Protein AF-A0A0R3WYG8-F1 (afdb_monomer)

Solvent-accessible surface area (backbone atoms only — not comparable to full-atom values): 7100 Å² total; per-residue (Å²): 61,28,41,38,43,35,64,79,76,80,44,60,47,78,40,83,46,73,68,39,65,88,66,65,46,50,60,38,31,33,44,40,70,45,73,50,51,102,87,41,94,57,64,43,32,35,39,39,36,24,67,61,38,49,68,56,27,53,52,14,45,53,50,50,50,53,46,54,70,72,65,58,61,80,85,72,72,65,83,78,70,64,69,44,79,33,49,57,74,58,77,81,45,72,64,48,48,52,53,49,11,58,32,49,80,68,42,82,65,88,70,80,75,90,73,85,88,91,77,133

Radius of gyration: 15.49 Å; Cα contacts (8 Å, |Δi|>4): 189; chains: 1; bounding box: 52×37×32 Å

Organism: Hydatigena taeniaeformis (NCBI:txid6205)

Structure (mmCIF, N/CA/C/O backbone):
data_AF-A0A0R3WYG8-F1
#
_entry.id   AF-A0A0R3WYG8-F1
#
loop_
_atom_site.group_PDB
_atom_site.id
_atom_site.type_symbol
_atom_site.label_atom_id
_atom_site.label_alt_id
_atom_site.label_comp_id
_atom_site.label_asym_id
_atom_site.label_entity_id
_atom_site.label_seq_id
_atom_site.pdbx_PDB_ins_code
_atom_site.Cartn_x
_atom_site.Cartn_y
_atom_site.Cartn_z
_atom_site.occupancy
_atom_site.B_iso_or_equiv
_atom_site.auth_seq_id
_atom_site.auth_comp_id
_atom_site.auth_asym_id
_atom_site.auth_atom_id
_atom_site.pdbx_PDB_model_num
ATOM 1 N N . MET A 1 1 ? 2.969 -4.114 -6.751 1.00 93.94 1 MET A N 1
ATOM 2 C CA . MET A 1 1 ? 1.924 -3.644 -5.819 1.00 93.94 1 MET A CA 1
ATOM 3 C C . MET A 1 1 ? 1.344 -4.847 -5.096 1.00 93.94 1 MET A C 1
ATOM 5 O O . MET A 1 1 ? 1.249 -5.913 -5.700 1.00 93.94 1 MET A O 1
ATOM 9 N N . PHE A 1 2 ? 0.983 -4.691 -3.824 1.00 96.56 2 PHE A N 1
ATOM 10 C CA . PHE A 1 2 ? 0.408 -5.755 -3.004 1.00 96.56 2 PHE A CA 1
ATOM 11 C C . PHE A 1 2 ? -0.887 -5.283 -2.347 1.00 96.56 2 PHE A C 1
ATOM 13 O O . PHE A 1 2 ? -0.910 -4.207 -1.762 1.00 96.56 2 PHE A O 1
ATOM 20 N N . LEU A 1 3 ? -1.947 -6.086 -2.412 1.00 97.06 3 LEU A N 1
ATOM 21 C CA . LEU A 1 3 ? -3.137 -5.931 -1.579 1.00 97.06 3 LEU A CA 1
ATOM 22 C C . LEU A 1 3 ? -2.846 -6.532 -0.202 1.00 97.06 3 LEU A C 1
ATOM 24 O O . LEU A 1 3 ? -2.456 -7.697 -0.108 1.00 97.06 3 LEU A O 1
ATOM 28 N N . ILE A 1 4 ? -3.078 -5.756 0.851 1.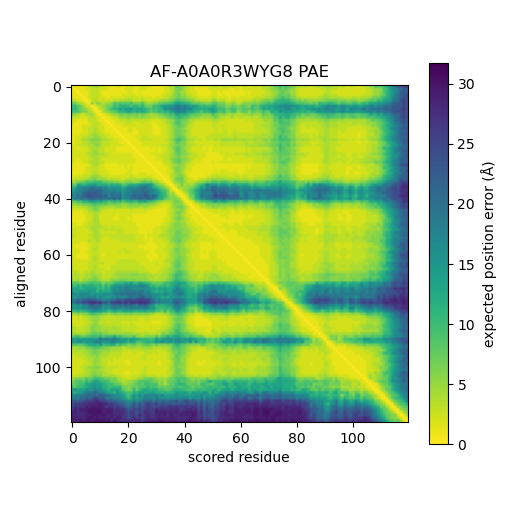00 96.06 4 ILE A N 1
ATOM 29 C CA . ILE A 1 4 ? -2.947 -6.198 2.236 1.00 96.06 4 ILE A CA 1
ATOM 30 C C . ILE A 1 4 ? -4.334 -6.539 2.774 1.00 96.06 4 ILE A C 1
ATOM 32 O O . ILE A 1 4 ? -5.254 -5.716 2.733 1.00 96.06 4 ILE A O 1
ATOM 36 N N . ARG A 1 5 ? -4.482 -7.753 3.305 1.00 94.44 5 ARG A N 1
ATOM 37 C CA . ARG A 1 5 ? -5.674 -8.161 4.057 1.00 94.44 5 ARG A CA 1
ATOM 38 C C . ARG A 1 5 ? -5.271 -8.581 5.458 1.00 94.44 5 ARG A C 1
ATOM 40 O O . ARG A 1 5 ? -4.378 -9.408 5.615 1.00 94.44 5 ARG A O 1
ATOM 47 N N . GLY A 1 6 ? -5.931 -7.998 6.449 1.00 89.81 6 GLY A N 1
ATOM 48 C CA . GLY A 1 6 ? -5.851 -8.456 7.825 1.00 89.81 6 GLY A CA 1
ATOM 49 C C . GLY A 1 6 ? -6.805 -9.620 8.044 1.00 89.81 6 GLY A C 1
ATOM 50 O O . GLY A 1 6 ? -7.899 -9.648 7.477 1.00 89.81 6 GLY A O 1
ATOM 51 N N . GLU A 1 7 ? -6.388 -10.565 8.875 1.00 84.62 7 GLU A N 1
ATOM 52 C CA . GLU A 1 7 ? -7.264 -11.607 9.405 1.00 84.62 7 GLU A CA 1
ATOM 53 C C . GLU A 1 7 ? -7.457 -11.392 10.910 1.00 84.62 7 GLU A C 1
ATOM 55 O O . GLU A 1 7 ? -7.902 -10.331 11.353 1.00 84.62 7 GLU A O 1
ATOM 60 N N . ARG A 1 8 ? -7.152 -12.397 11.732 1.00 78.19 8 ARG A N 1
ATOM 61 C CA . ARG A 1 8 ? -7.372 -12.343 13.172 1.00 78.19 8 ARG A CA 1
ATOM 62 C C . ARG A 1 8 ? -6.093 -11.899 13.880 1.00 78.19 8 ARG A C 1
ATOM 64 O O . ARG A 1 8 ? -5.095 -12.606 13.890 1.00 78.19 8 ARG A O 1
ATOM 71 N N . GLY A 1 9 ? -6.152 -10.753 14.553 1.00 69.75 9 GLY A N 1
ATOM 72 C CA . GLY A 1 9 ? -5.014 -10.229 15.311 1.00 69.75 9 GLY A CA 1
ATOM 73 C C . GLY A 1 9 ? -3.995 -9.521 14.415 1.00 69.75 9 GLY A C 1
ATOM 74 O O . GLY A 1 9 ? -4.374 -8.650 13.641 1.00 69.75 9 GLY A O 1
ATOM 75 N N . ALA A 1 10 ? -2.711 -9.857 14.564 1.00 68.56 10 ALA A N 1
ATOM 76 C CA . ALA A 1 10 ? -1.598 -9.219 13.848 1.00 68.56 10 ALA A CA 1
ATOM 77 C C . ALA A 1 10 ? -1.253 -9.891 12.502 1.00 68.56 10 ALA A C 1
ATOM 79 O O . ALA A 1 10 ? -0.310 -9.479 11.830 1.00 68.56 10 ALA A O 1
ATOM 80 N N . GLU A 1 11 ? -1.994 -10.932 12.112 1.00 84.31 11 GLU A N 1
ATOM 81 C CA . GLU A 1 11 ? -1.759 -11.664 10.869 1.00 84.31 11 GLU A CA 1
ATOM 82 C C . GLU A 1 11 ? 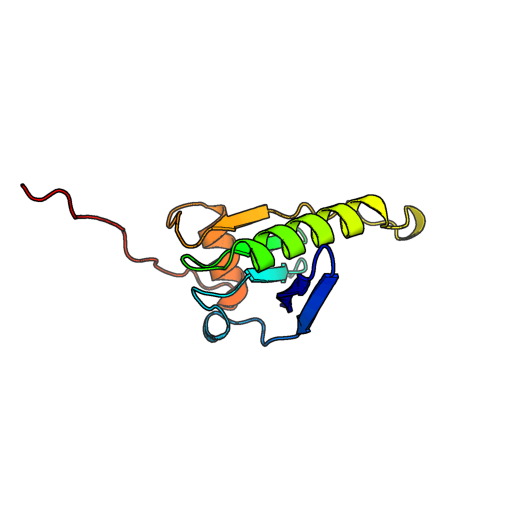-2.217 -10.850 9.652 1.00 84.31 11 GLU A C 1
ATOM 84 O O . GLU A 1 11 ? -3.359 -10.381 9.575 1.00 84.31 11 GLU A O 1
ATOM 89 N N . ALA A 1 12 ? -1.301 -10.695 8.695 1.00 88.25 12 ALA A N 1
ATOM 90 C CA . ALA A 1 12 ? -1.510 -9.962 7.457 1.00 88.25 12 ALA A CA 1
ATOM 91 C C . ALA A 1 12 ? -1.085 -10.818 6.262 1.00 88.25 12 ALA A C 1
ATOM 93 O O . ALA A 1 12 ? 0.004 -11.392 6.251 1.00 88.25 12 ALA A O 1
ATOM 94 N N . HIS A 1 13 ? -1.920 -10.847 5.226 1.00 91.88 13 HIS A N 1
ATOM 95 C CA . HIS A 1 13 ? -1.611 -11.500 3.957 1.00 91.88 13 HIS A CA 1
ATOM 96 C C . HIS A 1 13 ? -1.315 -10.455 2.888 1.00 91.88 13 HIS A C 1
ATOM 98 O O . HIS A 1 13 ? -2.102 -9.525 2.688 1.00 91.88 13 HIS A O 1
ATOM 104 N N . LEU A 1 14 ? -0.200 -10.638 2.178 1.00 93.94 14 LEU A N 1
ATOM 105 C CA . LEU A 1 14 ? 0.165 -9.839 1.012 1.00 93.94 14 LEU A CA 1
ATOM 106 C C . LEU A 1 14 ? -0.178 -10.604 -0.263 1.00 93.94 14 LEU A C 1
ATOM 108 O O . LEU A 1 14 ? 0.370 -11.671 -0.528 1.00 93.94 14 LEU A O 1
ATOM 112 N N . TRP A 1 15 ? -1.034 -10.016 -1.088 1.00 94.88 15 TRP A N 1
ATOM 113 C CA . TRP A 1 15 ? -1.406 -10.569 -2.384 1.00 94.88 15 TRP A CA 1
ATOM 114 C C . TRP A 1 15 ? -0.838 -9.687 -3.481 1.00 94.88 15 TRP A C 1
ATOM 116 O O . TRP A 1 15 ? -1.209 -8.519 -3.586 1.00 94.88 15 TRP A O 1
ATOM 126 N N . GLN A 1 16 ? 0.063 -10.222 -4.305 1.00 96.44 16 GLN A N 1
ATOM 127 C CA . GLN A 1 16 ? 0.571 -9.468 -5.444 1.00 96.44 16 GLN A CA 1
ATOM 128 C C . GLN A 1 16 ? -0.562 -9.211 -6.442 1.00 96.44 16 GLN A C 1
ATOM 130 O O . GLN A 1 16 ? -1.278 -10.127 -6.841 1.00 96.44 16 GLN A O 1
ATOM 135 N N . VAL A 1 17 ? -0.709 -7.952 -6.841 1.00 96.38 17 VAL A N 1
ATOM 136 C CA . VAL A 1 17 ? -1.719 -7.490 -7.800 1.00 96.38 17 VAL A CA 1
ATOM 137 C C . VAL A 1 17 ? -1.055 -6.623 -8.877 1.00 96.38 17 VAL A C 1
ATOM 139 O O . VAL A 1 17 ? 0.036 -6.085 -8.631 1.00 96.38 17 VAL A O 1
ATOM 142 N N . PRO A 1 18 ? -1.671 -6.479 -10.066 1.00 95.25 18 PRO A N 1
ATOM 143 C CA . PRO A 1 18 ? -1.169 -5.586 -11.109 1.00 95.25 18 PRO A CA 1
ATOM 144 C C . PRO A 1 18 ? -0.950 -4.165 -10.579 1.00 95.25 18 PRO A C 1
ATOM 146 O O . PRO A 1 18 ? -1.773 -3.643 -9.836 1.00 95.25 18 PRO A O 1
ATOM 149 N N . ALA A 1 19 ? 0.183 -3.544 -10.911 1.00 91.81 19 ALA A N 1
ATOM 150 C CA . ALA A 1 19 ? 0.546 -2.212 -10.422 1.00 91.81 19 ALA A CA 1
ATOM 151 C C . ALA A 1 19 ? -0.070 -1.111 -11.299 1.00 91.81 19 ALA A C 1
ATOM 153 O O . ALA A 1 19 ? 0.644 -0.358 -11.953 1.00 91.81 19 ALA A O 1
ATOM 154 N N . ASP A 1 20 ? -1.399 -1.052 -11.322 1.00 92.31 20 ASP A N 1
ATOM 155 C CA . ASP A 1 20 ? -2.167 -0.083 -12.097 1.00 92.31 20 ASP A CA 1
ATOM 156 C C . ASP A 1 20 ? -3.297 0.547 -11.271 1.00 92.31 20 ASP A C 1
ATOM 158 O O . ASP A 1 20 ? -3.722 0.027 -10.234 1.00 92.31 20 ASP A O 1
ATOM 162 N N . LEU A 1 21 ? -3.816 1.677 -11.756 1.00 92.19 21 LEU A N 1
ATOM 163 C CA . LEU A 1 21 ? -4.952 2.368 -11.137 1.00 92.19 21 LEU A CA 1
ATOM 164 C C . LEU A 1 21 ? -6.200 1.482 -11.043 1.00 92.19 21 LEU A C 1
ATOM 166 O O . LEU A 1 21 ? -6.965 1.578 -10.085 1.00 92.19 21 LEU A O 1
ATOM 170 N N . THR A 1 22 ? -6.407 0.603 -12.026 1.00 93.38 22 THR A N 1
ATOM 171 C CA . THR A 1 22 ? -7.591 -0.263 -12.105 1.00 93.38 22 THR A CA 1
ATOM 172 C C . THR A 1 22 ? -7.596 -1.370 -11.064 1.00 93.38 22 THR A C 1
ATOM 174 O O . THR A 1 22 ? -8.603 -2.063 -10.928 1.00 93.38 22 THR A O 1
ATOM 177 N N . SER A 1 23 ? -6.514 -1.531 -10.309 1.00 95.25 23 SER A N 1
ATOM 178 C CA . SER A 1 23 ? -6.392 -2.480 -9.209 1.00 95.25 23 SER A CA 1
ATOM 179 C C . SER A 1 23 ? -6.734 -1.854 -7.854 1.00 95.25 23 SER A C 1
ATOM 181 O O . SER A 1 23 ? -7.100 -2.581 -6.929 1.00 95.25 23 SER A O 1
ATOM 183 N N . LEU A 1 24 ? -6.699 -0.521 -7.735 1.00 94.81 24 LEU A N 1
ATOM 184 C CA . LEU A 1 24 ? -7.113 0.180 -6.519 1.00 94.81 24 LEU A CA 1
ATOM 185 C C . LEU A 1 24 ? -8.616 0.008 -6.270 1.00 94.81 24 LEU A C 1
ATOM 187 O O . LEU A 1 24 ? -9.444 0.032 -7.182 1.00 94.81 24 LEU A O 1
ATOM 191 N N . ARG A 1 25 ? -8.990 -0.189 -5.007 1.00 94.50 25 ARG A N 1
ATOM 192 C CA . ARG A 1 25 ? -10.381 -0.381 -4.576 1.00 94.50 25 ARG A CA 1
ATOM 193 C C . ARG A 1 25 ? -10.626 0.403 -3.297 1.00 94.50 25 ARG A C 1
ATOM 195 O O . ARG A 1 25 ? -9.796 0.355 -2.394 1.00 94.50 25 ARG A O 1
ATOM 202 N N . ALA A 1 26 ? -11.813 0.994 -3.180 1.00 94.94 26 ALA A N 1
ATOM 203 C CA . ALA A 1 26 ? -12.216 1.764 -2.005 1.00 94.94 26 ALA A CA 1
ATOM 204 C C . ALA A 1 26 ? -12.151 0.968 -0.689 1.00 94.94 26 ALA A C 1
ATOM 206 O O . ALA A 1 26 ? -11.882 1.535 0.360 1.00 94.94 26 ALA A O 1
ATOM 207 N N . GLN A 1 27 ? -12.371 -0.348 -0.732 1.00 95.62 27 GLN A N 1
ATOM 208 C CA . GLN A 1 27 ? -12.323 -1.221 0.452 1.00 95.62 27 GLN A CA 1
ATOM 209 C C . GLN A 1 27 ? -10.923 -1.803 0.725 1.00 95.62 27 GLN A C 1
ATOM 211 O O . GLN A 1 27 ? -10.729 -2.538 1.696 1.00 95.62 27 GLN A O 1
ATOM 216 N N . GLY A 1 28 ? -9.960 -1.556 -0.167 1.00 96.06 28 GLY A N 1
ATOM 217 C CA . GLY A 1 28 ? -8.638 -2.172 -0.131 1.00 96.06 28 GLY A CA 1
ATOM 218 C C . GLY A 1 28 ? -7.592 -1.311 0.570 1.00 96.06 28 GLY A C 1
ATOM 219 O O . GLY A 1 28 ? -7.688 -0.085 0.604 1.00 96.06 28 GLY A O 1
ATOM 220 N N . VAL A 1 29 ? -6.563 -1.977 1.090 1.00 97.25 29 VAL A N 1
ATOM 221 C CA . VAL A 1 29 ? -5.322 -1.350 1.557 1.00 97.25 29 VAL A CA 1
ATOM 222 C C . VAL A 1 29 ? -4.189 -1.913 0.711 1.00 97.25 29 VAL A C 1
ATOM 224 O O . VAL A 1 29 ? -4.097 -3.132 0.563 1.00 97.25 29 VAL A O 1
ATOM 227 N N . PHE A 1 30 ? -3.354 -1.058 0.127 1.00 97.31 30 PHE A N 1
ATOM 228 C CA . PHE A 1 30 ? -2.339 -1.487 -0.834 1.00 97.31 30 PHE A CA 1
ATOM 229 C C . PHE A 1 30 ? -0.958 -0.959 -0.474 1.00 97.31 30 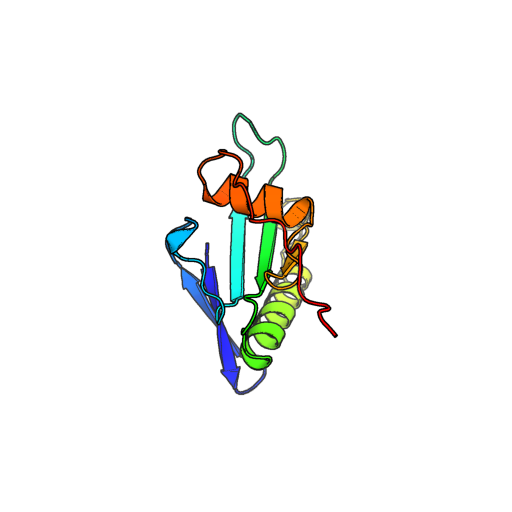PHE A C 1
ATOM 231 O O . PHE A 1 30 ? -0.801 0.211 -0.143 1.00 97.31 30 PHE A O 1
ATOM 238 N N . LEU A 1 31 ? 0.049 -1.817 -0.609 1.00 95.50 31 LEU A N 1
ATOM 239 C CA . LEU A 1 31 ? 1.451 -1.427 -0.593 1.00 95.50 31 LEU A CA 1
ATOM 240 C C . LEU A 1 31 ? 1.941 -1.241 -2.026 1.00 95.50 31 LEU A C 1
ATOM 242 O O . LEU A 1 31 ? 1.916 -2.171 -2.845 1.00 95.50 31 LEU A O 1
ATOM 246 N N . ILE A 1 32 ? 2.395 -0.035 -2.328 1.00 93.62 32 ILE A N 1
ATOM 247 C CA . ILE A 1 32 ? 2.841 0.368 -3.654 1.00 93.62 32 ILE A CA 1
ATOM 248 C C . ILE A 1 32 ? 4.319 0.691 -3.545 1.00 93.62 32 ILE A C 1
ATOM 250 O O . ILE A 1 32 ? 4.697 1.619 -2.844 1.00 93.62 32 ILE A O 1
ATOM 254 N N . VAL A 1 33 ? 5.141 -0.080 -4.245 1.00 89.44 33 VAL A N 1
ATOM 255 C CA . VAL A 1 33 ? 6.585 0.136 -4.322 1.00 89.44 33 VAL A CA 1
ATOM 256 C C . VAL A 1 33 ? 6.899 0.564 -5.744 1.00 89.44 33 VAL A C 1
ATOM 258 O O . VAL A 1 33 ? 6.501 -0.119 -6.692 1.00 89.44 33 VAL A O 1
ATOM 261 N N . SER A 1 34 ? 7.573 1.697 -5.877 1.00 85.19 34 SER A N 1
ATOM 262 C CA . SER A 1 34 ? 8.086 2.222 -7.133 1.00 85.19 34 SER A CA 1
ATOM 263 C C . SER A 1 34 ? 9.587 2.366 -7.001 1.00 85.19 34 SER A C 1
ATOM 265 O O . SER A 1 34 ? 10.058 3.127 -6.161 1.00 85.19 34 SER A O 1
ATOM 267 N N . ASN A 1 35 ? 10.332 1.653 -7.835 1.00 78.81 35 ASN A N 1
ATOM 268 C CA . ASN A 1 35 ? 11.775 1.827 -7.882 1.00 78.81 35 ASN A CA 1
ATOM 269 C C . ASN A 1 35 ? 12.116 3.070 -8.704 1.00 78.81 35 ASN A C 1
ATOM 271 O O . ASN A 1 35 ? 11.392 3.412 -9.648 1.00 78.81 35 ASN A O 1
ATOM 275 N N . ALA A 1 36 ? 13.235 3.702 -8.366 1.00 68.81 36 ALA A N 1
ATOM 276 C CA . ALA A 1 36 ? 13.839 4.752 -9.158 1.00 68.81 36 ALA A CA 1
ATOM 277 C C . ALA A 1 36 ? 13.986 4.270 -10.607 1.00 68.81 36 ALA A C 1
ATOM 279 O O . ALA A 1 36 ? 14.420 3.147 -10.888 1.00 68.81 36 ALA A O 1
ATOM 280 N N . ASN A 1 37 ? 13.589 5.123 -11.542 1.00 63.25 37 ASN A N 1
ATOM 281 C CA . ASN A 1 37 ? 13.741 4.881 -12.969 1.00 63.25 37 ASN A CA 1
ATOM 282 C C . ASN A 1 37 ? 14.424 6.092 -13.611 1.00 63.25 37 ASN A C 1
ATOM 284 O O . ASN A 1 37 ? 14.860 7.014 -12.931 1.00 63.25 37 ASN A O 1
ATOM 288 N N . THR A 1 38 ? 14.534 6.117 -14.935 1.00 52.75 38 THR A N 1
ATOM 289 C CA . THR A 1 38 ? 15.171 7.226 -15.662 1.00 52.75 38 THR A CA 1
ATOM 290 C C . THR A 1 38 ? 14.549 8.609 -15.403 1.00 52.75 38 THR A C 1
ATOM 292 O O . THR A 1 38 ? 15.191 9.606 -15.724 1.00 52.75 38 THR A O 1
ATOM 295 N N . TYR A 1 39 ? 13.339 8.687 -14.835 1.00 54.69 39 TYR A N 1
ATOM 296 C CA . TYR A 1 39 ? 12.592 9.921 -14.570 1.00 54.69 39 TYR A CA 1
ATOM 297 C C . TYR A 1 39 ? 12.366 10.228 -13.077 1.00 54.69 39 TYR A C 1
ATOM 299 O O . TYR A 1 39 ? 12.149 11.393 -12.747 1.00 54.69 39 TYR A O 1
ATOM 307 N N . ASP A 1 40 ? 12.413 9.234 -12.183 1.00 60.41 40 ASP A N 1
ATOM 308 C CA . ASP A 1 40 ? 12.298 9.418 -10.725 1.00 60.41 40 ASP A CA 1
ATOM 309 C C . ASP A 1 40 ? 13.593 8.949 -10.056 1.00 60.41 40 ASP A C 1
ATOM 311 O O . ASP A 1 40 ? 14.017 7.807 -10.228 1.00 60.41 40 ASP A O 1
ATOM 315 N N . THR A 1 41 ? 14.248 9.845 -9.322 1.00 63.44 41 THR A N 1
ATOM 316 C CA . THR A 1 41 ? 15.608 9.639 -8.800 1.00 63.44 41 THR A CA 1
ATOM 317 C C . THR A 1 41 ? 15.654 8.860 -7.488 1.00 63.44 41 THR A C 1
ATOM 319 O O . THR A 1 41 ? 16.742 8.589 -6.988 1.00 63.44 41 THR A O 1
ATOM 322 N N . GLU A 1 42 ? 14.499 8.527 -6.908 1.00 72.31 42 GLU A N 1
ATOM 323 C CA . GLU A 1 42 ? 14.390 7.911 -5.586 1.00 72.31 42 GLU A CA 1
ATOM 324 C C . GLU A 1 42 ? 13.392 6.754 -5.605 1.00 72.31 42 GLU A C 1
ATOM 326 O O . GLU A 1 42 ? 12.312 6.861 -6.191 1.00 72.31 42 GLU A O 1
ATOM 331 N N . ASP A 1 43 ? 13.741 5.662 -4.924 1.00 80.75 43 ASP A N 1
ATOM 332 C CA . ASP A 1 43 ? 12.786 4.599 -4.639 1.00 80.75 43 ASP A CA 1
ATOM 333 C C . ASP A 1 43 ? 11.711 5.119 -3.673 1.00 80.75 43 ASP A C 1
ATOM 335 O O . ASP A 1 43 ? 12.011 5.792 -2.682 1.00 80.75 43 ASP A O 1
ATOM 339 N N . ARG A 1 44 ? 10.443 4.801 -3.942 1.00 85.62 44 ARG A N 1
ATOM 340 C CA . ARG A 1 44 ? 9.301 5.253 -3.142 1.00 85.62 44 ARG A CA 1
ATOM 341 C C . ARG A 1 44 ? 8.380 4.116 -2.748 1.00 85.62 44 ARG A C 1
ATOM 343 O O . ARG A 1 44 ? 8.094 3.214 -3.537 1.00 85.62 44 ARG A O 1
ATOM 350 N N . CYS A 1 45 ? 7.854 4.220 -1.531 1.00 90.31 45 CYS A N 1
ATOM 351 C CA . CYS A 1 45 ? 6.853 3.313 -0.998 1.00 90.31 45 CYS A CA 1
ATOM 352 C C . CYS A 1 45 ? 5.637 4.100 -0.518 1.00 90.31 45 CYS A C 1
ATOM 354 O O . CYS A 1 45 ? 5.774 5.031 0.275 1.00 90.31 45 CYS A O 1
ATOM 356 N N . TRP A 1 46 ? 4.448 3.685 -0.942 1.00 93.50 46 TRP A N 1
ATOM 357 C CA . TRP A 1 46 ? 3.187 4.224 -0.449 1.00 93.50 46 TRP A CA 1
ATOM 358 C C . TRP A 1 46 ? 2.332 3.130 0.171 1.00 93.50 46 TRP A C 1
ATOM 360 O O . TRP A 1 46 ? 2.195 2.037 -0.385 1.00 93.50 46 TRP A O 1
ATOM 370 N N . LEU A 1 47 ? 1.702 3.463 1.292 1.00 95.56 47 LEU A N 1
ATOM 371 C CA . LEU A 1 47 ? 0.603 2.703 1.862 1.00 95.56 47 LEU A CA 1
ATOM 372 C C . LEU A 1 47 ? -0.712 3.392 1.486 1.00 95.56 47 LEU A C 1
ATOM 374 O O . LEU A 1 47 ? -1.108 4.372 2.112 1.00 95.56 47 LEU A O 1
ATOM 378 N N . TRP A 1 48 ? -1.386 2.881 0.460 1.00 96.62 48 TRP A N 1
ATOM 379 C CA . TRP A 1 48 ? -2.696 3.370 0.043 1.00 96.62 48 TRP A CA 1
ATOM 380 C C . TRP A 1 48 ? -3.797 2.805 0.938 1.00 96.62 48 TRP A C 1
ATOM 382 O O . TRP A 1 48 ? -3.947 1.587 1.051 1.00 96.62 48 TRP A O 1
ATOM 392 N N . ILE A 1 49 ? -4.624 3.680 1.499 1.00 96.56 49 ILE A N 1
ATOM 393 C CA . ILE A 1 49 ? -5.811 3.340 2.279 1.00 96.56 49 ILE A CA 1
ATOM 394 C C . ILE A 1 49 ? -7.041 3.772 1.490 1.00 96.56 49 ILE A C 1
ATOM 396 O O . ILE A 1 49 ? -7.281 4.964 1.291 1.00 96.56 49 ILE A O 1
ATOM 400 N N . GLY A 1 50 ? -7.830 2.795 1.048 1.00 96.12 50 GLY A N 1
ATOM 401 C CA . GLY A 1 50 ? -9.114 3.060 0.421 1.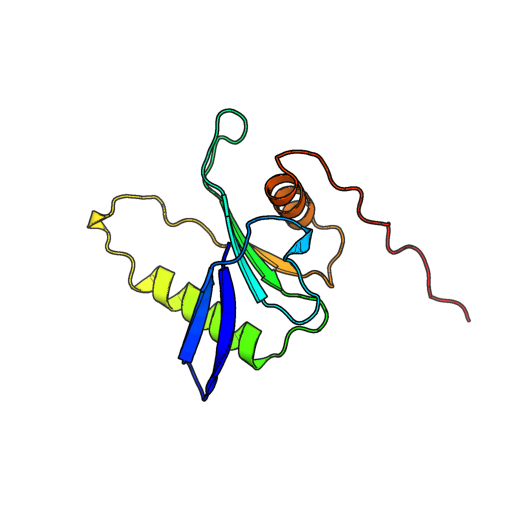00 96.12 50 GLY A CA 1
ATOM 402 C C . GLY A 1 50 ? -10.098 3.729 1.385 1.00 96.12 50 GLY A C 1
ATOM 403 O O . GLY A 1 50 ? -10.084 3.504 2.595 1.00 96.12 50 GLY A O 1
ATOM 404 N N . SER A 1 51 ? -10.983 4.542 0.826 1.00 94.81 51 SER A N 1
ATOM 405 C CA . SER A 1 51 ? -11.975 5.374 1.521 1.00 94.81 51 SER A CA 1
ATOM 406 C C . SER A 1 51 ? -12.934 4.597 2.429 1.00 94.81 51 SER A C 1
ATOM 408 O O . SER A 1 51 ? -13.484 5.157 3.373 1.00 94.81 51 SER A O 1
ATOM 410 N N . THR A 1 52 ? -13.127 3.305 2.164 1.00 95.31 52 THR A N 1
ATOM 411 C CA . THR A 1 52 ? -13.993 2.387 2.923 1.00 95.31 52 THR A CA 1
ATOM 412 C C . THR A 1 52 ? -13.233 1.153 3.416 1.00 95.31 52 THR A C 1
ATOM 414 O O . THR A 1 52 ? -13.831 0.112 3.694 1.00 95.31 52 THR A O 1
ATOM 417 N N . ALA A 1 53 ? -11.903 1.239 3.513 1.00 94.88 53 ALA A N 1
ATOM 418 C CA . ALA A 1 53 ? -11.078 0.151 4.017 1.00 94.88 53 ALA A CA 1
ATOM 419 C C . ALA A 1 53 ? -11.432 -0.193 5.472 1.00 94.88 53 ALA A C 1
ATOM 421 O O . ALA A 1 53 ? -11.656 0.678 6.313 1.00 94.88 53 ALA A O 1
ATOM 422 N N . SER A 1 54 ? -11.468 -1.491 5.782 1.00 93.56 54 SER A N 1
ATOM 423 C CA . SER A 1 54 ? -11.756 -1.956 7.138 1.00 93.56 54 SER A CA 1
ATOM 424 C C . SER A 1 54 ? -10.622 -1.590 8.099 1.00 93.56 54 SER A C 1
ATOM 426 O O . SER A 1 54 ? -9.441 -1.662 7.749 1.00 93.56 54 SER A O 1
ATOM 428 N N . SER A 1 55 ? -10.968 -1.267 9.349 1.00 92.25 55 SER A N 1
ATOM 429 C CA . SER A 1 55 ? -9.981 -0.996 10.405 1.00 92.25 55 SER A CA 1
ATOM 430 C C . SER A 1 55 ? -9.010 -2.163 10.595 1.00 92.25 55 SER A C 1
ATOM 432 O O . SER A 1 55 ? -7.820 -1.945 10.778 1.00 92.25 55 SER A O 1
ATOM 434 N N . MET A 1 56 ? -9.500 -3.398 10.460 1.00 92.75 56 MET A N 1
ATOM 435 C CA . MET A 1 56 ? -8.697 -4.621 10.498 1.00 92.75 56 MET A CA 1
ATOM 436 C C . MET A 1 56 ? -7.584 -4.625 9.440 1.00 92.75 56 MET A C 1
ATOM 438 O O . MET A 1 56 ? -6.429 -4.864 9.782 1.00 92.75 56 MET A O 1
ATOM 442 N N . ASN A 1 57 ? -7.899 -4.313 8.178 1.00 94.25 57 ASN A N 1
ATOM 443 C CA . ASN A 1 57 ? -6.894 -4.262 7.112 1.00 94.25 57 ASN A CA 1
ATOM 444 C C . ASN A 1 57 ? -5.883 -3.135 7.346 1.00 94.25 57 ASN A C 1
ATOM 446 O O . ASN A 1 57 ? -4.690 -3.325 7.122 1.00 94.25 57 ASN A O 1
ATOM 450 N N . ILE A 1 58 ? -6.350 -1.976 7.820 1.00 94.38 58 ILE A N 1
ATOM 451 C CA . ILE A 1 58 ? -5.492 -0.822 8.113 1.00 94.38 58 ILE A CA 1
ATOM 452 C C . ILE A 1 58 ? -4.518 -1.153 9.252 1.00 94.38 58 ILE A C 1
ATOM 454 O O . ILE A 1 58 ? -3.318 -0.914 9.127 1.00 94.38 58 ILE A O 1
ATOM 458 N N . THR A 1 59 ? -5.008 -1.734 10.350 1.00 93.50 59 THR A N 1
ATOM 459 C CA . THR A 1 59 ? -4.177 -2.143 11.490 1.00 93.50 59 THR A CA 1
ATOM 460 C C . THR A 1 59 ? -3.158 -3.202 11.085 1.00 93.50 59 THR A C 1
ATOM 462 O O . THR A 1 59 ? -1.981 -3.057 11.410 1.00 93.50 59 THR A O 1
ATOM 465 N N . ALA A 1 60 ? -3.581 -4.227 10.342 1.00 93.06 60 ALA A N 1
ATOM 466 C CA . ALA A 1 60 ? -2.687 -5.269 9.847 1.00 93.06 60 ALA A CA 1
ATOM 467 C C . ALA A 1 60 ? -1.586 -4.689 8.945 1.00 93.06 60 ALA A C 1
ATOM 469 O O . A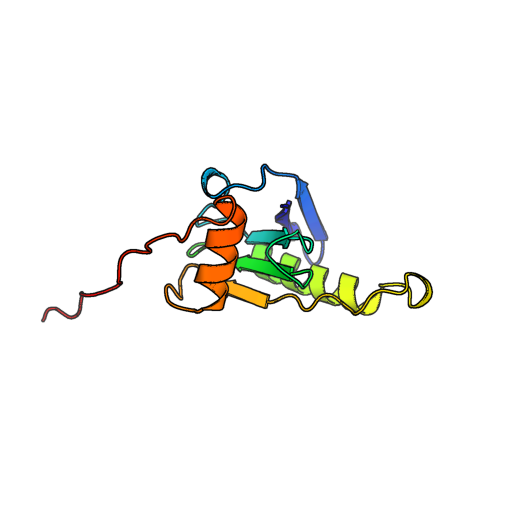LA A 1 60 ? -0.416 -5.030 9.099 1.00 93.06 60 ALA A O 1
ATOM 470 N N . ALA A 1 61 ? -1.939 -3.757 8.055 1.00 93.56 61 ALA A N 1
ATOM 471 C CA . ALA A 1 61 ? -0.975 -3.093 7.190 1.00 93.56 61 ALA A CA 1
ATOM 472 C C . ALA A 1 61 ? 0.044 -2.261 7.974 1.00 93.56 61 ALA A C 1
ATOM 474 O O . ALA A 1 61 ? 1.241 -2.414 7.756 1.00 93.56 61 ALA A O 1
ATOM 475 N N . ARG A 1 62 ? -0.402 -1.426 8.919 1.00 92.69 62 ARG A N 1
ATOM 476 C CA . ARG A 1 62 ? 0.509 -0.625 9.752 1.00 92.69 62 ARG A CA 1
ATOM 477 C C . ARG A 1 62 ? 1.441 -1.505 10.579 1.00 92.69 62 ARG A C 1
ATOM 479 O O . ARG A 1 62 ? 2.642 -1.260 10.587 1.00 92.69 62 ARG A O 1
ATOM 486 N N . HIS A 1 63 ? 0.915 -2.572 11.182 1.00 91.06 63 HIS A N 1
ATOM 487 C CA . HIS A 1 63 ? 1.733 -3.533 11.918 1.00 91.06 63 HIS A CA 1
ATOM 488 C C . HIS A 1 63 ? 2.796 -4.184 11.026 1.00 91.06 63 HIS A C 1
ATOM 490 O O . HIS A 1 63 ? 3.960 -4.274 11.404 1.00 91.06 63 HIS A O 1
ATOM 496 N N . LEU A 1 64 ? 2.409 -4.597 9.820 1.00 89.44 64 LEU A N 1
ATOM 497 C CA . LEU A 1 64 ? 3.315 -5.161 8.828 1.00 89.44 64 LEU A CA 1
ATOM 498 C C . LEU A 1 64 ? 4.432 -4.174 8.461 1.00 89.44 64 LEU A C 1
ATOM 500 O O . LEU A 1 64 ? 5.593 -4.573 8.446 1.00 89.44 64 LEU A O 1
ATOM 504 N N . ILE A 1 65 ? 4.117 -2.893 8.238 1.00 89.12 65 ILE A N 1
ATOM 505 C CA . ILE A 1 65 ? 5.133 -1.864 7.967 1.00 89.12 65 ILE A CA 1
ATOM 506 C C . ILE A 1 65 ? 6.070 -1.694 9.161 1.00 89.12 65 ILE A C 1
ATOM 508 O O . ILE A 1 65 ? 7.282 -1.716 8.974 1.00 89.12 65 ILE A O 1
ATOM 512 N N . GLU A 1 66 ? 5.547 -1.610 10.384 1.00 88.19 66 GLU A N 1
ATOM 513 C CA . GLU A 1 66 ? 6.372 -1.544 11.596 1.00 88.19 66 GLU A CA 1
ATOM 514 C C . GLU A 1 66 ? 7.310 -2.754 11.724 1.00 88.19 66 GLU A C 1
ATOM 516 O O . GLU A 1 66 ? 8.477 -2.594 12.082 1.00 88.19 66 GLU A O 1
ATOM 521 N N . GLN A 1 67 ? 6.839 -3.968 11.419 1.00 86.12 67 GLN A N 1
ATOM 522 C CA . GLN A 1 67 ? 7.687 -5.164 11.454 1.00 86.12 67 GLN A CA 1
ATOM 523 C C . GLN A 1 67 ? 8.745 -5.143 10.353 1.00 86.12 67 GLN A C 1
ATOM 525 O O . GLN A 1 67 ? 9.912 -5.395 10.643 1.00 86.12 67 GLN A O 1
ATOM 530 N N . PHE A 1 68 ? 8.385 -4.781 9.118 1.00 80.50 68 PHE A N 1
ATOM 531 C CA . PHE A 1 68 ? 9.359 -4.612 8.035 1.00 80.50 68 PHE A CA 1
ATOM 532 C C . PHE A 1 68 ? 10.450 -3.623 8.421 1.00 80.50 68 PHE A C 1
ATOM 534 O O . PHE A 1 68 ? 11.631 -3.871 8.197 1.00 80.50 68 PHE A O 1
ATOM 541 N N . GLN A 1 69 ? 10.050 -2.530 9.058 1.00 80.25 69 GLN A N 1
ATOM 542 C CA . GLN A 1 69 ? 10.951 -1.489 9.500 1.00 80.25 69 GLN A CA 1
ATOM 543 C C . GLN A 1 69 ? 11.895 -1.938 10.625 1.00 80.25 69 GLN A C 1
ATOM 545 O O . GLN A 1 69 ? 13.052 -1.527 10.666 1.00 80.25 69 GLN A O 1
ATOM 550 N N . ARG A 1 70 ? 11.417 -2.794 11.531 1.00 81.50 70 ARG A N 1
ATOM 551 C CA . ARG A 1 70 ? 12.202 -3.315 12.660 1.00 81.50 70 ARG A CA 1
ATOM 552 C C . ARG A 1 70 ? 13.100 -4.490 12.294 1.00 81.50 70 ARG A C 1
ATOM 554 O O . ARG A 1 70 ? 14.135 -4.669 12.926 1.00 81.50 70 ARG A O 1
ATOM 561 N N . CYS A 1 71 ? 12.676 -5.316 11.343 1.00 76.25 71 CYS A N 1
ATOM 562 C CA . CYS A 1 71 ? 13.327 -6.581 11.016 1.00 76.25 71 CYS A CA 1
ATOM 563 C C . CYS A 1 71 ? 14.241 -6.502 9.792 1.00 76.25 71 CYS A C 1
ATOM 565 O O . CYS A 1 71 ? 14.847 -7.519 9.462 1.00 76.25 71 CYS A O 1
ATOM 567 N N . LEU A 1 72 ? 14.341 -5.349 9.115 1.00 68.50 72 LEU A N 1
ATOM 568 C CA . LEU A 1 72 ? 15.216 -5.201 7.955 1.00 68.50 72 LEU A CA 1
ATOM 569 C C . LEU A 1 72 ? 16.690 -5.367 8.387 1.00 68.50 72 LEU A C 1
ATOM 571 O O . LEU A 1 72 ? 17.176 -4.555 9.179 1.00 68.50 72 LEU A O 1
ATOM 575 N N . PRO A 1 73 ? 17.407 -6.393 7.893 1.00 64.88 73 PRO A N 1
ATOM 576 C CA . PRO A 1 73 ? 18.823 -6.582 8.188 1.00 64.88 73 PRO A CA 1
ATOM 577 C C . PRO A 1 73 ? 19.628 -5.365 7.726 1.00 64.88 73 PRO A C 1
ATOM 579 O O . PRO A 1 73 ? 19.494 -4.925 6.582 1.00 64.88 73 PRO A O 1
ATOM 582 N N . SER A 1 74 ? 20.480 -4.824 8.596 1.00 62.06 74 SER A N 1
ATOM 583 C CA . SER A 1 74 ? 21.335 -3.675 8.266 1.00 62.06 74 SER A CA 1
ATOM 584 C C . SER A 1 74 ? 22.349 -4.014 7.168 1.00 62.06 74 SER A C 1
ATOM 586 O O . SER A 1 74 ? 22.801 -3.131 6.440 1.00 62.06 74 SER A O 1
ATOM 588 N N . GLU A 1 75 ? 22.656 -5.301 7.000 1.00 58.12 75 GLU A N 1
ATOM 589 C CA . GLU A 1 75 ? 23.556 -5.848 5.987 1.00 58.12 75 GLU A CA 1
ATOM 590 C C . GLU A 1 75 ? 22.967 -5.803 4.572 1.00 58.12 75 GLU A C 1
ATOM 592 O O . GLU A 1 75 ? 23.718 -5.861 3.601 1.00 58.12 75 GLU A O 1
ATOM 597 N N . LEU A 1 76 ? 21.641 -5.664 4.437 1.00 56.72 76 LEU A N 1
ATOM 598 C CA . LEU A 1 76 ? 20.990 -5.483 3.137 1.00 56.72 76 LEU A CA 1
ATOM 599 C C . LEU A 1 76 ? 21.168 -4.072 2.571 1.00 56.72 76 LEU A C 1
ATOM 601 O O . LEU A 1 76 ? 20.752 -3.844 1.443 1.00 56.72 76 LEU A O 1
ATOM 605 N N . GLY A 1 77 ? 21.838 -3.166 3.296 1.00 49.84 77 GLY A N 1
ATOM 606 C CA . GLY A 1 77 ? 22.508 -2.008 2.710 1.00 49.84 77 GLY A CA 1
ATOM 607 C C . GLY A 1 77 ? 21.621 -1.133 1.832 1.00 49.84 77 GLY A C 1
ATOM 608 O O . GLY A 1 77 ? 22.031 -0.780 0.734 1.00 49.84 77 GLY A O 1
ATOM 609 N N . VAL A 1 78 ? 20.418 -0.775 2.280 1.00 53.84 78 VAL A N 1
ATOM 610 C CA . VAL A 1 78 ? 19.608 0.228 1.583 1.00 53.84 78 VAL A CA 1
ATOM 611 C C . VAL A 1 78 ? 18.944 1.123 2.611 1.00 53.84 78 VAL A C 1
ATOM 613 O O . VAL A 1 78 ? 18.393 0.663 3.610 1.00 53.84 78 VAL A O 1
ATOM 616 N N . GLN A 1 79 ? 19.037 2.423 2.356 1.00 57.97 79 GLN A N 1
ATOM 617 C CA . GLN A 1 79 ? 18.265 3.455 3.021 1.00 57.97 79 GLN A CA 1
ATOM 618 C C . GLN A 1 79 ? 16.821 2.978 3.176 1.00 57.97 79 GLN A C 1
ATOM 620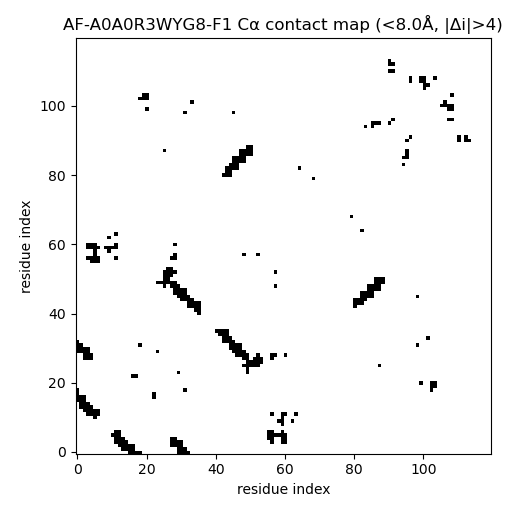 O O . GLN A 1 79 ? 16.151 2.648 2.201 1.00 57.97 79 GLN A O 1
ATOM 625 N N . MET A 1 80 ? 16.382 2.869 4.424 1.00 60.75 80 MET A N 1
ATOM 626 C CA . MET A 1 80 ? 15.053 2.399 4.777 1.00 60.75 80 MET A CA 1
ATOM 627 C C . MET A 1 80 ? 14.013 3.201 3.995 1.00 60.75 80 MET A C 1
ATOM 629 O O . MET A 1 80 ? 13.867 4.404 4.216 1.00 60.75 80 MET A O 1
ATOM 633 N N . MET A 1 81 ? 13.342 2.548 3.043 1.00 71.31 81 MET A N 1
ATOM 634 C CA . MET A 1 81 ? 12.365 3.215 2.190 1.00 71.31 81 MET A CA 1
ATOM 635 C C . MET A 1 81 ? 11.232 3.718 3.083 1.00 71.31 81 MET A C 1
ATOM 637 O O . MET A 1 81 ? 10.516 2.930 3.707 1.00 71.31 81 MET A O 1
ATOM 641 N N . VAL A 1 82 ? 11.113 5.040 3.202 1.00 81.38 82 VAL A N 1
ATOM 642 C CA . VAL A 1 82 ? 10.050 5.667 3.986 1.00 81.38 82 VAL A CA 1
ATOM 643 C C . VAL A 1 82 ? 8.722 5.310 3.329 1.00 81.38 82 VAL A C 1
ATOM 645 O O . VAL A 1 82 ? 8.544 5.498 2.127 1.00 81.38 82 VAL A O 1
ATOM 648 N N . VAL A 1 83 ? 7.802 4.764 4.123 1.00 89.00 83 VAL A N 1
ATOM 649 C CA . VAL A 1 83 ? 6.465 4.397 3.657 1.00 89.00 83 VAL A CA 1
ATOM 650 C C . VAL A 1 83 ? 5.536 5.569 3.922 1.00 89.00 83 VAL A C 1
ATOM 652 O O . VAL A 1 83 ? 5.240 5.885 5.073 1.00 89.00 83 VAL A O 1
ATOM 655 N N . GLU A 1 84 ? 5.095 6.226 2.857 1.00 91.38 84 GLU A N 1
ATOM 656 C CA . GLU A 1 84 ? 4.164 7.348 2.937 1.00 91.38 84 GLU A CA 1
ATOM 657 C C . GLU A 1 84 ? 2.717 6.838 2.942 1.00 91.38 84 GLU A C 1
ATOM 659 O O . GLU A 1 84 ? 2.286 6.143 2.021 1.00 91.38 84 GLU A O 1
ATOM 664 N N . GLU A 1 85 ? 1.937 7.185 3.967 1.00 93.50 85 GLU A N 1
ATOM 665 C CA . GLU A 1 85 ? 0.512 6.841 4.009 1.00 93.50 85 GLU A CA 1
ATOM 666 C C . GLU A 1 85 ? -0.292 7.779 3.095 1.00 93.50 85 GLU A C 1
ATOM 668 O O . GLU A 1 85 ? -0.220 9.003 3.209 1.00 93.50 85 GLU A O 1
ATOM 673 N N . VAL A 1 86 ? -1.084 7.201 2.193 1.00 93.81 86 VAL A N 1
ATOM 674 C CA . VAL A 1 86 ? -1.953 7.917 1.255 1.00 93.81 86 VAL A CA 1
ATOM 675 C C . VAL A 1 86 ? -3.385 7.467 1.496 1.00 93.81 86 VAL A C 1
ATOM 677 O O . VAL A 1 86 ? -3.720 6.306 1.287 1.00 93.81 86 VAL A O 1
ATOM 680 N N . SER A 1 87 ? -4.249 8.386 1.919 1.00 92.19 87 SER A N 1
ATOM 681 C CA . SER A 1 87 ? -5.671 8.105 2.126 1.00 92.19 87 SER A CA 1
ATOM 682 C C . SER A 1 87 ? -6.490 8.579 0.932 1.00 92.19 87 SER A C 1
ATOM 684 O O . SER A 1 87 ? -6.444 9.759 0.586 1.00 92.19 87 SER A O 1
ATOM 686 N N . GLU A 1 88 ? -7.290 7.688 0.345 1.00 90.50 88 GLU A N 1
ATOM 687 C CA . GLU A 1 88 ? -8.239 8.034 -0.720 1.00 90.50 88 GLU A CA 1
ATOM 688 C C . GLU A 1 88 ? -9.274 9.069 -0.248 1.00 90.50 88 GLU A C 1
ATOM 690 O O . GLU A 1 88 ? -9.709 9.907 -1.033 1.00 90.50 88 GLU A O 1
ATOM 695 N N . ALA A 1 89 ? -9.629 9.057 1.043 1.00 86.44 89 ALA A N 1
ATOM 696 C CA . ALA A 1 89 ? -10.558 10.028 1.621 1.00 86.44 89 ALA A CA 1
ATOM 697 C C . ALA A 1 89 ? -9.975 11.453 1.675 1.00 86.44 89 ALA A C 1
ATOM 699 O O . ALA A 1 89 ? -10.724 12.426 1.695 1.00 86.44 89 ALA A O 1
ATOM 700 N N . ASN A 1 90 ? -8.645 11.583 1.654 1.00 83.44 90 ASN A N 1
ATOM 701 C CA . ASN A 1 90 ? -7.942 12.863 1.647 1.00 83.44 90 ASN A CA 1
ATOM 702 C C . ASN A 1 90 ? -7.459 13.184 0.228 1.00 83.44 90 ASN A C 1
ATOM 704 O O . ASN A 1 90 ? -6.263 13.348 -0.033 1.00 83.44 90 ASN A O 1
ATOM 708 N N . SER A 1 91 ? -8.416 13.265 -0.698 1.00 66.75 91 SER A N 1
ATOM 709 C CA . SER A 1 91 ? -8.173 13.604 -2.094 1.00 66.75 91 SER A CA 1
ATOM 710 C C . SER A 1 91 ? -7.698 15.053 -2.196 1.00 66.75 91 SER A C 1
ATOM 712 O O . SER A 1 91 ? -8.541 15.940 -2.121 1.00 66.75 91 SER A O 1
ATOM 714 N N . ASN A 1 92 ? -6.377 15.285 -2.252 1.00 69.56 92 ASN A N 1
ATOM 715 C CA . ASN A 1 92 ? -5.673 16.504 -2.727 1.00 69.56 92 ASN A CA 1
ATOM 716 C C . ASN A 1 92 ? -4.232 16.636 -2.183 1.00 69.56 92 ASN A C 1
ATOM 718 O O . ASN A 1 92 ? -3.648 17.720 -2.217 1.00 69.56 92 ASN A O 1
ATOM 722 N N . THR A 1 93 ? -3.612 15.564 -1.684 1.00 83.44 93 THR A N 1
ATOM 723 C CA . THR A 1 93 ? -2.206 15.635 -1.258 1.00 83.44 93 THR A CA 1
ATOM 724 C C . THR A 1 93 ? -1.255 15.469 -2.446 1.00 83.44 93 THR A C 1
ATOM 726 O O . THR A 1 93 ? -1.522 14.730 -3.398 1.00 83.44 93 THR A O 1
ATOM 729 N N . SER A 1 94 ? -0.099 16.136 -2.388 1.00 85.75 94 SER A N 1
ATOM 730 C CA . SER A 1 94 ? 0.966 15.965 -3.388 1.00 85.75 94 SER A CA 1
ATOM 731 C C . SER A 1 94 ? 1.471 14.517 -3.450 1.00 85.75 94 SER A C 1
ATOM 733 O O . SER A 1 94 ? 1.825 14.031 -4.522 1.00 85.75 94 SER A O 1
ATOM 735 N N . GLN A 1 95 ? 1.452 13.808 -2.318 1.00 86.81 95 GLN A N 1
ATOM 736 C CA . GLN A 1 95 ? 1.796 12.388 -2.216 1.00 86.81 95 GLN A CA 1
ATOM 737 C C . GLN A 1 95 ? 0.807 11.505 -2.979 1.00 86.81 95 GLN A C 1
ATOM 739 O O . GLN A 1 95 ? 1.230 10.643 -3.746 1.00 86.81 95 GLN A O 1
ATOM 744 N N . MET A 1 96 ? -0.500 11.764 -2.854 1.00 90.25 96 MET A N 1
ATOM 745 C CA . MET A 1 96 ? -1.514 11.046 -3.626 1.00 90.25 96 MET A CA 1
ATOM 746 C C . MET A 1 96 ? -1.301 11.233 -5.128 1.00 90.25 96 MET A C 1
ATOM 748 O O . MET A 1 96 ? -1.322 10.262 -5.875 1.00 90.25 96 MET A O 1
ATOM 752 N N . GLN A 1 97 ? -1.029 12.463 -5.568 1.00 89.31 97 GLN A N 1
ATOM 753 C CA . GLN A 1 97 ? -0.761 12.755 -6.978 1.00 89.31 97 GLN A CA 1
ATOM 754 C C . GLN A 1 97 ? 0.472 12.015 -7.505 1.00 89.31 97 GLN A C 1
ATOM 756 O O . GLN A 1 97 ? 0.418 11.421 -8.580 1.00 89.31 97 GLN A O 1
ATOM 761 N N . LYS A 1 98 ? 1.565 11.985 -6.733 1.00 88.88 98 LYS A N 1
ATOM 762 C CA . LYS A 1 98 ? 2.769 11.212 -7.077 1.00 88.88 98 LYS A CA 1
ATOM 763 C C . LYS A 1 98 ? 2.478 9.713 -7.171 1.00 88.88 98 LYS A C 1
ATOM 765 O O . LYS A 1 98 ? 2.881 9.078 -8.141 1.00 88.88 98 LYS A O 1
ATOM 770 N N . CYS A 1 99 ? 1.745 9.172 -6.201 1.00 90.44 99 CYS A N 1
ATOM 771 C CA . CYS A 1 99 ? 1.360 7.765 -6.159 1.00 90.44 99 CYS A CA 1
ATOM 772 C C . CYS A 1 99 ? 0.499 7.371 -7.374 1.00 90.44 99 CYS A C 1
ATOM 774 O O . CYS A 1 99 ? 0.805 6.406 -8.074 1.00 90.44 99 CYS A O 1
ATOM 776 N N . LEU A 1 100 ? -0.536 8.159 -7.681 1.00 91.31 100 LEU A N 1
ATOM 777 C CA . LEU A 1 100 ? -1.409 7.932 -8.834 1.00 91.31 100 LEU A CA 1
ATOM 778 C C . LEU A 1 100 ? -0.655 8.060 -10.160 1.00 91.31 100 LEU A C 1
ATOM 780 O O . LEU A 1 100 ? -0.855 7.246 -11.056 1.00 91.31 100 LEU A O 1
ATOM 784 N N . CYS A 1 101 ? 0.234 9.048 -10.273 1.00 89.38 101 CYS A N 1
ATOM 785 C CA . CYS A 1 101 ? 1.099 9.221 -11.435 1.00 89.38 101 CYS A CA 1
ATOM 786 C C . CYS A 1 101 ? 1.980 7.981 -11.661 1.00 89.38 101 CYS A C 1
ATOM 788 O O . CYS A 1 101 ? 2.033 7.464 -12.777 1.00 89.38 101 CYS A O 1
ATOM 790 N N . ALA A 1 102 ? 2.597 7.447 -10.600 1.00 88.25 102 ALA A N 1
ATOM 791 C CA . ALA A 1 102 ? 3.409 6.232 -10.674 1.00 88.25 102 ALA A CA 1
ATOM 792 C C . ALA A 1 102 ? 2.594 5.017 -11.156 1.00 88.25 102 ALA A C 1
ATOM 794 O O . ALA A 1 102 ? 3.032 4.295 -12.051 1.00 88.25 102 ALA A O 1
ATOM 795 N N . LEU A 1 103 ? 1.375 4.831 -10.638 1.00 90.06 103 LEU A N 1
ATOM 796 C CA . LEU A 1 103 ? 0.461 3.765 -11.076 1.00 90.06 103 LEU A CA 1
ATOM 797 C C . LEU A 1 103 ? -0.102 3.967 -12.492 1.00 90.06 103 LEU A C 1
ATOM 799 O O . LEU A 1 103 ? -0.602 3.021 -13.097 1.00 90.06 103 LEU A O 1
ATOM 803 N N . ASN A 1 104 ? -0.034 5.187 -13.023 1.00 89.44 104 ASN A N 1
ATOM 804 C CA . ASN A 1 104 ? -0.494 5.548 -14.362 1.00 89.44 104 ASN A CA 1
ATOM 805 C C . ASN A 1 104 ? 0.663 5.649 -15.375 1.00 89.44 104 ASN A C 1
ATOM 807 O O . ASN A 1 104 ? 0.597 6.412 -16.340 1.00 89.44 104 ASN A O 1
ATOM 811 N N . GLY A 1 105 ? 1.769 4.942 -15.122 1.00 82.69 105 GLY A N 1
ATOM 812 C CA . GLY A 1 105 ? 2.932 4.923 -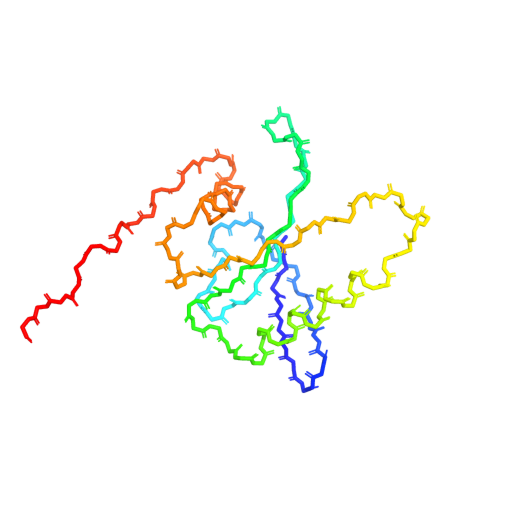16.013 1.00 82.69 105 GLY A CA 1
ATOM 813 C C . GLY A 1 105 ? 3.646 6.274 -16.144 1.00 82.69 105 GLY A C 1
ATOM 814 O O . GLY A 1 105 ? 4.242 6.546 -17.182 1.00 82.69 105 GLY A O 1
ATOM 815 N N . GLY A 1 106 ? 3.560 7.137 -15.129 1.00 77.25 106 GLY A N 1
ATOM 816 C CA . GLY A 1 106 ? 4.173 8.469 -15.119 1.00 77.25 106 GLY A CA 1
ATOM 817 C C . GLY A 1 106 ? 3.296 9.585 -15.696 1.00 77.25 106 GLY A C 1
ATOM 818 O O . GLY A 1 106 ? 3.767 10.711 -15.848 1.00 77.25 106 GLY A O 1
ATOM 819 N N . THR A 1 107 ? 2.027 9.306 -16.014 1.00 80.06 107 THR A N 1
ATOM 820 C CA . THR A 1 107 ? 1.085 10.322 -16.508 1.00 80.06 107 THR A CA 1
ATOM 821 C C . THR A 1 107 ? 0.242 10.889 -15.368 1.00 80.06 107 THR A C 1
ATOM 823 O O . THR A 1 107 ? -0.392 10.142 -14.622 1.00 80.06 107 THR A O 1
ATOM 826 N N . LEU A 1 108 ? 0.188 12.220 -15.257 1.00 78.69 108 LEU A N 1
ATOM 827 C CA . LEU A 1 108 ? -0.548 12.909 -14.196 1.00 78.69 108 LEU A CA 1
ATOM 828 C C . LEU A 1 108 ? -2.048 12.574 -14.243 1.00 78.69 108 LEU A C 1
ATOM 830 O O . LEU A 1 108 ? -2.673 12.613 -15.303 1.00 78.69 108 LEU A O 1
ATOM 834 N N . VAL A 1 109 ? -2.626 12.259 -13.084 1.00 77.25 109 VAL A N 1
ATOM 835 C CA . VAL A 1 109 ? -4.043 11.907 -12.962 1.00 77.25 109 VAL A CA 1
ATOM 836 C C . VAL A 1 109 ? -4.812 13.120 -12.460 1.00 77.25 109 VAL A C 1
ATOM 838 O O . VAL A 1 109 ? -4.608 13.582 -11.340 1.00 77.25 109 VAL A O 1
ATOM 841 N N . HIS A 1 110 ? -5.741 13.628 -13.266 1.00 71.44 110 HIS A N 1
ATOM 842 C CA . HIS A 1 110 ? -6.671 14.650 -12.798 1.00 71.44 110 HIS A CA 1
ATOM 843 C C . HIS A 1 110 ? -7.676 14.017 -11.833 1.00 71.44 110 HIS A C 1
ATOM 845 O O . HIS A 1 110 ? -8.617 13.344 -12.250 1.00 71.44 110 HIS A O 1
ATOM 851 N N . THR A 1 111 ? -7.480 14.225 -10.533 1.00 60.94 111 THR A N 1
ATOM 852 C CA . THR A 1 111 ? -8.506 13.905 -9.539 1.00 60.94 111 THR A CA 1
ATOM 853 C C . THR A 1 111 ? -9.587 14.984 -9.594 1.00 60.94 111 THR A C 1
ATOM 855 O O . THR A 1 111 ? -9.243 16.171 -9.597 1.00 60.94 111 THR A O 1
ATOM 858 N N . PRO A 1 112 ? -10.881 14.625 -9.651 1.00 50.94 112 PRO A N 1
ATOM 859 C CA . PRO A 1 112 ? -11.942 15.617 -9.569 1.00 50.94 112 PRO A CA 1
ATOM 860 C C . PRO A 1 112 ? -11.804 16.377 -8.247 1.00 50.94 112 PRO A C 1
ATOM 862 O O . PRO A 1 112 ? -11.677 15.772 -7.184 1.00 50.94 112 PRO A O 1
ATOM 865 N N . SER A 1 113 ? -11.780 17.708 -8.331 1.00 44.47 113 SER A N 1
ATOM 866 C CA . SER A 1 113 ? -11.785 18.571 -7.152 1.00 44.47 113 SER A CA 1
ATOM 867 C C . SER A 1 113 ? -13.044 18.265 -6.347 1.00 44.47 113 SER A C 1
ATOM 869 O O . SER A 1 113 ? -14.148 18.347 -6.887 1.00 44.47 113 SER A O 1
ATOM 871 N N . SER A 1 114 ? -12.898 17.914 -5.071 1.00 49.75 114 SER A N 1
ATOM 872 C CA . SER A 1 114 ? -14.002 17.840 -4.115 1.00 49.75 114 SER A CA 1
ATOM 873 C C . SER A 1 114 ? -14.490 19.254 -3.785 1.00 49.75 114 SER A C 1
ATOM 875 O O . SER A 1 114 ? -14.340 19.767 -2.681 1.00 49.75 114 SER A O 1
ATOM 877 N N . ALA A 1 115 ? -15.071 19.913 -4.784 1.00 47.44 115 ALA A N 1
ATOM 878 C CA . ALA A 1 115 ? -15.891 21.088 -4.596 1.00 47.44 115 ALA A CA 1
ATOM 879 C C . ALA A 1 115 ? -17.357 20.635 -4.502 1.00 47.44 115 ALA A C 1
ATOM 881 O O . ALA A 1 115 ? -17.900 20.089 -5.459 1.00 47.44 115 ALA A O 1
ATOM 882 N N . ILE A 1 116 ? -17.975 20.980 -3.365 1.00 47.56 116 ILE A N 1
ATOM 883 C CA . ILE A 1 116 ? -19.421 21.078 -3.085 1.00 47.56 116 ILE A CA 1
ATOM 884 C C . ILE A 1 116 ? -20.065 19.845 -2.419 1.00 47.56 116 ILE A C 1
ATOM 886 O O . ILE A 1 116 ? -20.386 18.864 -3.078 1.00 47.56 116 ILE A O 1
ATOM 890 N N . GLN A 1 117 ? -20.357 19.971 -1.114 1.00 41.41 117 GLN A N 1
ATOM 891 C CA . GLN A 1 117 ? -21.731 19.959 -0.569 1.00 41.41 117 GLN A CA 1
ATOM 892 C C . GLN A 1 117 ? -21.753 20.476 0.890 1.00 41.41 117 GLN A C 1
ATOM 894 O O . GLN A 1 117 ? -21.762 19.717 1.853 1.00 41.41 117 GLN A O 1
ATOM 899 N N . HIS A 1 118 ? -21.799 21.800 1.052 1.00 41.03 118 HIS A N 1
ATOM 900 C CA . HIS A 1 118 ? -22.599 22.411 2.116 1.00 41.03 118 HIS A CA 1
ATOM 901 C C . HIS A 1 118 ? -23.673 23.235 1.412 1.00 41.03 118 HIS A C 1
ATOM 903 O O . HIS A 1 118 ? -23.424 24.353 0.967 1.00 41.03 118 HIS A O 1
ATOM 909 N N . GLY A 1 119 ? -24.823 22.599 1.213 1.00 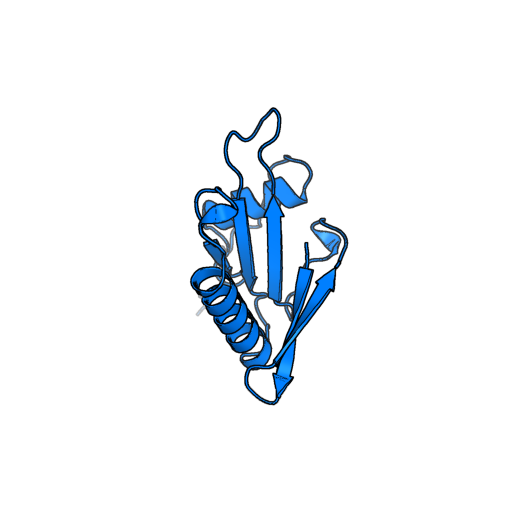47.94 119 GLY A N 1
ATOM 910 C CA . GLY A 1 119 ? -26.064 23.240 0.817 1.00 47.94 119 GLY A CA 1
ATOM 911 C C . GLY A 1 119 ? -27.061 23.036 1.947 1.00 47.94 119 GLY A C 1
ATOM 912 O O . GLY A 1 119 ? -27.482 21.903 2.152 1.00 47.94 119 GLY A O 1
ATOM 913 N N . GLU A 1 120 ? -27.338 24.155 2.620 1.00 37.75 120 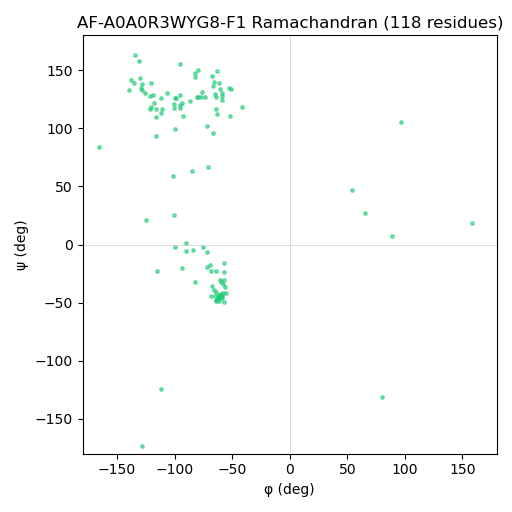GLU A N 1
ATOM 914 C CA . GLU A 1 120 ? -28.493 24.496 3.475 1.00 37.75 120 GLU A CA 1
ATOM 915 C C . GLU A 1 120 ? -28.708 23.746 4.801 1.00 37.75 120 GLU A C 1
ATOM 917 O O . GLU A 1 120 ? -28.952 22.521 4.816 1.00 37.75 120 GLU A O 1
#

Sequence (120 aa):
MFLIRGERGAEAHLWQVPADLTSLRAQGVFLIVSNANTYDTEDRCWLWIGSTASSMNITAARHLIEQFQRCLPSELGVQMMVVEEVSEANSNTSQMQKCLCALNGGTLVHTPSSAIQHGE

InterPro domains:
  IPR029006 ADF-H/Gelsolin-like domain superfamily [G3DSA:3.40.20.10] (1-103)

Foldseek 3Di:
DWWWDADPDLDIDTHDDQLAPVPDDLQTWDWHWDQDDPVRRHTAIETEHHVNHDPRRVNNVVSVLVCCQVVPDVVVPDDNHDYHYDYPVPPDDPVVQVSNCRNHVNDGDDDPPPDDDPDD

Secondary structure (DSSP, 8-state):
-EEEEE-STT-EEEEE--SSGGG--TT-EEEEEE---SS--S-EEEEEE-TT--HHHHHHHHHHHHHHHHH--GGG------EEEEETTSTT-HHHHHHHHHHTTTPPP-PPP-------

pLDDT: mean 81.57, std 15.86, range [37.75, 97.31]

Mean predicted aligned error: 8.19 Å

Nearest PDB structures (foldseek):
  6i4h-assembly1_G  TM=6.652E-01  e=2.926E-02  Mus musculus
  5y1z-assembly1_A  TM=5.500E-01  e=3.318E-02  Homo sapiens
  2mcq-assembly1_A  TM=3.520E-01  e=1.447E+00  Rickettsia prowazekii str. Madrid E
  7mrv-assembly1_A  TM=4.090E-01  e=3.080E+00  Homo sapiens
  7l4g-assembly3_C  TM=3.587E-01  e=7.916E+00  Cryptococcus neoformans H99